Protein AF-A0A6J6J624-F1 (afdb_monomer_lite)

Foldseek 3Di:
DLVVLVVCCVVPNCPPPDPNLNVVLSVPQDDDDPVCWQEPPDPRCVSPDPVNCVVPHQDDDLVSVQVVLVVVVVVPDDDDDDDNGHDCNVVVVVCCVPPRCVNNDDPPDDDD

Secondary structure (DSSP, 8-state):
-HHHHHHHHHHH-TTSSS-HHHHGGGGG-----GGGTT-TT-GGGTTS-HHHHHHH---SSHHHHHHHHHHHHHTT---------SS-HHHHHHHIIIIIHHHHS-------

Structure (mmCIF, N/CA/C/O backbone):
data_AF-A0A6J6J624-F1
#
_entry.id   AF-A0A6J6J624-F1
#
loop_
_atom_site.group_PDB
_atom_site.id
_atom_site.type_symbol
_atom_site.label_atom_id
_atom_site.label_alt_id
_atom_site.label_comp_id
_atom_site.label_asym_id
_atom_site.label_entity_id
_atom_site.label_seq_id
_atom_site.pdbx_PDB_ins_code
_atom_site.Cartn_x
_atom_site.Cartn_y
_atom_site.Cartn_z
_atom_site.occupancy
_atom_site.B_iso_or_equiv
_atom_site.auth_seq_id
_atom_site.auth_comp_id
_atom_site.auth_asym_id
_atom_site.auth_atom_id
_atom_site.pdbx_PDB_model_num
ATOM 1 N N . MET A 1 1 ? 12.542 -4.524 -3.876 1.00 53.88 1 MET A N 1
ATOM 2 C CA . MET A 1 1 ? 12.102 -5.908 -4.159 1.00 53.88 1 MET A CA 1
ATOM 3 C C . MET A 1 1 ? 12.877 -6.523 -5.331 1.00 53.88 1 MET A C 1
ATOM 5 O O . MET A 1 1 ? 13.558 -7.513 -5.107 1.00 53.88 1 MET A O 1
ATOM 9 N N . GLY A 1 2 ? 12.913 -5.896 -6.518 1.00 61.59 2 GLY A N 1
ATOM 10 C CA . GLY A 1 2 ? 13.609 -6.451 -7.697 1.00 61.59 2 GLY A CA 1
ATOM 11 C C . GLY A 1 2 ? 15.114 -6.742 -7.553 1.00 61.59 2 GLY A C 1
ATOM 12 O O . GLY A 1 2 ? 15.598 -7.671 -8.185 1.00 61.59 2 GLY A O 1
ATOM 13 N N . ASN A 1 3 ? 15.853 -6.024 -6.696 1.00 67.56 3 ASN A N 1
ATOM 14 C CA . ASN A 1 3 ? 17.303 -6.236 -6.542 1.00 67.56 3 ASN A CA 1
ATOM 15 C C . ASN A 1 3 ? 17.652 -7.648 -6.042 1.00 67.56 3 ASN A C 1
ATOM 17 O O . ASN A 1 3 ? 18.547 -8.277 -6.585 1.00 67.56 3 ASN A O 1
ATOM 21 N N . HIS A 1 4 ? 16.917 -8.179 -5.059 1.00 68.12 4 HIS A N 1
ATOM 22 C CA . HIS A 1 4 ? 17.203 -9.517 -4.528 1.00 68.12 4 HIS A CA 1
ATOM 23 C C . HIS A 1 4 ? 16.927 -10.619 -5.547 1.00 68.12 4 HIS A C 1
ATOM 25 O O . HIS A 1 4 ? 17.638 -11.617 -5.589 1.00 68.12 4 HIS A O 1
ATOM 31 N N . VAL A 1 5 ? 15.899 -10.444 -6.374 1.00 69.25 5 VAL A N 1
ATOM 32 C CA . VAL A 1 5 ? 15.578 -11.419 -7.413 1.00 69.25 5 VAL A CA 1
ATOM 33 C C . VAL A 1 5 ? 16.572 -11.308 -8.575 1.00 69.25 5 VAL A C 1
ATOM 35 O O . VAL A 1 5 ? 16.993 -12.334 -9.100 1.00 69.25 5 VAL A O 1
ATOM 38 N N . ALA A 1 6 ? 17.032 -10.096 -8.909 1.00 70.44 6 ALA A N 1
ATOM 39 C CA . ALA A 1 6 ? 18.106 -9.885 -9.879 1.00 70.44 6 ALA A CA 1
ATOM 40 C C . ALA A 1 6 ? 19.408 -10.573 -9.444 1.00 70.44 6 ALA A C 1
ATOM 42 O O . ALA A 1 6 ? 19.987 -11.301 -10.243 1.00 70.44 6 ALA A O 1
ATOM 43 N N . ASP A 1 7 ? 19.796 -10.455 -8.170 1.00 73.56 7 ASP A N 1
ATOM 44 C CA . ASP A 1 7 ? 20.970 -11.149 -7.623 1.00 73.56 7 ASP A CA 1
ATOM 45 C C . ASP A 1 7 ? 20.845 -12.679 -7.730 1.00 73.56 7 ASP A C 1
ATOM 47 O O . ASP A 1 7 ? 21.832 -13.376 -7.966 1.00 73.56 7 ASP A O 1
ATOM 51 N N . ILE A 1 8 ? 19.640 -13.231 -7.537 1.00 69.44 8 ILE A N 1
ATOM 52 C CA . ILE A 1 8 ? 19.400 -14.676 -7.654 1.00 69.44 8 ILE A CA 1
ATOM 53 C C . ILE A 1 8 ? 19.501 -15.120 -9.117 1.00 69.44 8 ILE A C 1
ATOM 55 O O . ILE A 1 8 ? 20.148 -16.128 -9.392 1.00 69.44 8 ILE A O 1
ATOM 59 N N . VAL A 1 9 ? 18.914 -14.367 -10.052 1.00 73.38 9 VAL A N 1
ATOM 60 C CA . VAL A 1 9 ? 19.001 -14.659 -11.493 1.00 73.38 9 VAL A CA 1
ATOM 61 C C . VAL A 1 9 ? 20.443 -14.535 -11.991 1.00 73.38 9 VAL A C 1
ATOM 63 O O . VAL A 1 9 ? 20.903 -15.400 -12.730 1.00 73.38 9 VAL A O 1
ATOM 66 N N . GLU A 1 10 ? 21.183 -13.517 -11.547 1.00 74.12 10 GLU A N 1
ATOM 67 C CA . GLU A 1 10 ? 22.595 -13.328 -11.894 1.00 74.12 10 GLU A CA 1
ATOM 68 C C . GLU A 1 10 ? 23.470 -14.474 -11.365 1.00 74.12 10 GLU A C 1
ATOM 70 O O . GLU A 1 10 ? 24.342 -14.973 -12.074 1.00 74.12 10 GLU A O 1
ATOM 75 N N . ARG A 1 11 ? 23.226 -14.930 -10.129 1.00 74.00 11 ARG A N 1
ATOM 76 C CA . ARG A 1 11 ? 24.044 -15.974 -9.487 1.00 74.00 11 ARG A CA 1
ATOM 77 C C . ARG A 1 11 ? 23.688 -17.396 -9.906 1.00 74.00 11 ARG A C 1
ATOM 79 O O . ARG A 1 11 ? 24.575 -18.246 -9.919 1.00 74.00 11 ARG A O 1
ATOM 86 N N . TYR A 1 12 ? 22.417 -17.677 -10.190 1.00 72.50 12 TYR A N 1
ATOM 87 C CA . TYR A 1 12 ? 21.911 -19.048 -10.350 1.00 72.50 12 TYR A CA 1
ATOM 88 C C . TYR A 1 12 ? 21.207 -19.311 -11.688 1.00 72.50 12 TYR A C 1
ATOM 90 O O . TYR A 1 12 ? 20.799 -20.445 -11.943 1.00 72.50 12 TYR A O 1
ATOM 98 N N . GLY A 1 13 ? 21.092 -18.301 -12.554 1.00 65.06 13 GLY A N 1
ATOM 99 C CA . GLY A 1 13 ? 20.372 -18.392 -13.822 1.00 65.06 13 GLY A CA 1
ATOM 100 C C . GLY A 1 13 ? 18.849 -18.373 -13.657 1.00 65.06 13 GLY A C 1
ATOM 101 O O . GLY A 1 13 ? 18.304 -18.532 -12.564 1.00 65.06 13 GLY A O 1
ATOM 102 N N . ASP A 1 14 ? 18.133 -18.197 -14.768 1.00 65.44 14 ASP A N 1
ATOM 103 C CA . ASP A 1 14 ? 16.663 -18.142 -14.802 1.00 65.44 14 ASP A CA 1
ATOM 104 C C . ASP A 1 14 ? 15.984 -19.524 -14.686 1.00 65.44 14 ASP A C 1
ATOM 106 O O . ASP A 1 14 ? 14.758 -19.617 -14.640 1.00 65.44 14 ASP A O 1
ATOM 110 N N . SER A 1 15 ? 16.777 -20.596 -14.591 1.00 65.19 15 SER A N 1
ATOM 111 C CA . SER A 1 15 ? 16.337 -21.977 -14.353 1.00 65.19 15 SER A CA 1
ATOM 112 C C . SER A 1 15 ? 16.389 -22.410 -12.882 1.00 65.19 15 SER A C 1
ATOM 114 O O . SER A 1 15 ? 16.127 -23.575 -12.577 1.00 65.19 15 SER A O 1
ATOM 116 N N . ALA A 1 16 ? 16.768 -21.513 -11.966 1.00 65.81 16 ALA A N 1
ATOM 117 C CA . ALA A 1 16 ? 16.689 -21.748 -10.526 1.00 65.81 16 ALA A CA 1
ATOM 118 C C . ALA A 1 16 ? 15.230 -22.047 -10.095 1.00 65.81 16 ALA A C 1
ATOM 120 O O . ALA A 1 16 ? 14.300 -21.701 -10.824 1.00 65.81 16 ALA A O 1
ATOM 121 N N . PRO A 1 17 ? 14.976 -22.654 -8.915 1.00 69.38 17 PRO A N 1
ATOM 122 C CA . PRO A 1 17 ? 13.623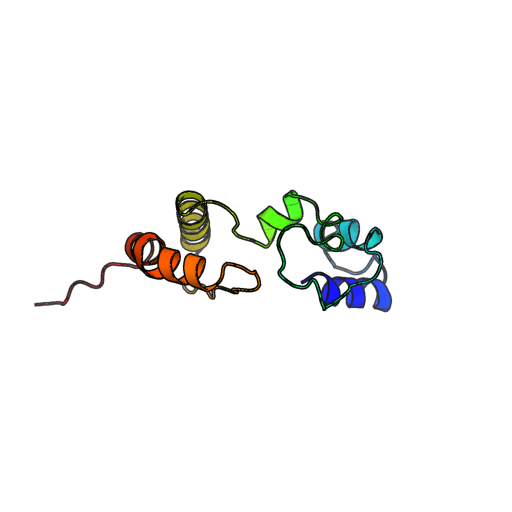 -22.921 -8.403 1.00 69.38 17 PRO A CA 1
ATOM 123 C C . PRO A 1 17 ? 12.911 -21.639 -7.926 1.00 69.38 17 PRO A C 1
ATOM 125 O O . PRO A 1 17 ? 12.336 -21.582 -6.842 1.00 69.38 17 PRO A O 1
ATOM 128 N N . VAL A 1 18 ? 12.972 -20.584 -8.732 1.00 67.38 18 VAL A N 1
ATOM 129 C CA . VAL A 1 18 ? 12.285 -19.315 -8.540 1.00 67.38 18 VAL A CA 1
ATOM 130 C C . VAL A 1 18 ? 11.100 -19.289 -9.509 1.00 67.38 18 VAL A C 1
ATOM 132 O O . VAL A 1 18 ? 11.275 -19.587 -10.691 1.00 67.38 18 VAL A O 1
ATOM 135 N N . PRO A 1 19 ? 9.882 -18.954 -9.051 1.00 72.94 19 PRO A N 1
ATOM 136 C CA . PRO A 1 19 ? 8.731 -18.802 -9.933 1.00 72.94 19 PRO A CA 1
ATOM 137 C C . PRO A 1 19 ? 9.022 -17.858 -11.105 1.00 72.94 19 PRO A C 1
ATOM 139 O O . PRO A 1 19 ? 9.502 -16.748 -10.890 1.00 72.94 19 PRO A O 1
ATOM 142 N N . LYS A 1 20 ? 8.658 -18.256 -12.331 1.00 73.00 20 LYS A N 1
ATOM 143 C CA . LYS A 1 20 ? 8.891 -17.447 -13.544 1.00 73.00 20 LYS A CA 1
ATOM 144 C C . LYS A 1 20 ? 8.320 -16.031 -13.467 1.00 73.00 20 LYS A C 1
ATOM 146 O O . LYS A 1 20 ? 8.956 -15.084 -13.912 1.00 73.00 20 LYS A O 1
ATOM 151 N N . ALA A 1 21 ? 7.177 -15.874 -12.797 1.00 69.56 21 ALA A N 1
ATOM 152 C CA . ALA A 1 21 ? 6.570 -14.570 -12.533 1.00 69.56 21 ALA A CA 1
ATOM 153 C C . ALA A 1 21 ? 7.515 -13.594 -11.801 1.00 69.56 21 ALA A C 1
ATOM 155 O O . ALA A 1 21 ? 7.375 -12.388 -11.943 1.00 69.56 21 ALA A O 1
ATOM 156 N N . LEU A 1 22 ? 8.491 -14.091 -11.036 1.00 68.06 22 LEU A N 1
ATOM 157 C CA . LEU A 1 22 ? 9.497 -13.264 -10.371 1.00 68.06 22 LEU A CA 1
ATOM 158 C C . LEU A 1 22 ? 10.712 -12.967 -11.259 1.00 68.06 22 LEU A C 1
ATOM 160 O O . LEU A 1 22 ? 11.362 -11.950 -11.056 1.00 68.06 22 LEU A O 1
ATOM 164 N N . THR A 1 23 ? 11.040 -13.822 -12.227 1.00 71.12 23 THR A N 1
ATOM 165 C CA . THR A 1 23 ? 12.263 -13.697 -13.039 1.00 71.12 23 THR A CA 1
ATOM 166 C C . THR A 1 23 ? 12.037 -13.016 -14.384 1.00 71.12 23 THR A C 1
ATOM 168 O O . THR A 1 23 ? 12.946 -12.366 -14.894 1.00 71.12 23 THR A O 1
ATOM 171 N N . ASP A 1 24 ? 10.847 -13.155 -14.973 1.00 73.69 24 ASP A N 1
ATOM 172 C CA . ASP A 1 24 ? 10.600 -12.744 -16.359 1.00 73.69 24 ASP A CA 1
ATOM 173 C C . ASP A 1 24 ? 10.653 -11.222 -16.540 1.00 73.69 24 ASP A C 1
ATOM 175 O O . ASP A 1 24 ? 11.268 -10.749 -17.492 1.00 73.69 24 ASP A O 1
ATOM 179 N N .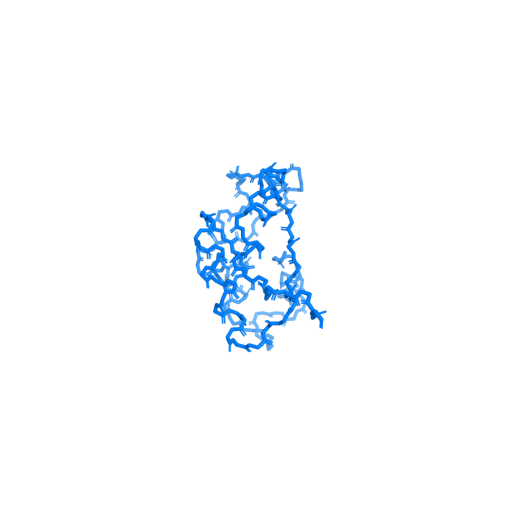 TYR A 1 25 ? 10.128 -10.445 -15.587 1.00 70.06 25 TYR A N 1
ATOM 180 C CA . TYR A 1 25 ? 10.143 -8.979 -15.673 1.00 70.06 25 TYR A CA 1
ATOM 181 C C . TYR A 1 25 ? 11.522 -8.354 -15.395 1.00 70.06 25 TYR A C 1
ATOM 183 O O . TYR A 1 25 ? 11.750 -7.182 -15.673 1.00 70.06 25 TYR A O 1
ATOM 191 N N . ILE A 1 26 ? 12.471 -9.115 -14.845 1.00 70.44 26 ILE A N 1
ATOM 192 C CA . ILE A 1 26 ? 13.802 -8.601 -14.481 1.00 70.44 26 ILE A CA 1
ATOM 193 C C . ILE A 1 26 ? 14.725 -8.498 -15.693 1.00 70.44 26 ILE A C 1
ATOM 195 O O . ILE A 1 26 ? 15.676 -7.718 -15.668 1.00 70.44 26 ILE A O 1
ATOM 199 N N . LYS A 1 27 ? 14.430 -9.238 -16.767 1.00 67.88 27 LYS A N 1
ATOM 200 C CA . LYS A 1 27 ? 15.226 -9.247 -18.003 1.00 67.88 27 LYS A CA 1
ATOM 201 C C . LYS A 1 27 ? 15.299 -7.866 -18.663 1.00 67.88 27 LYS A C 1
ATOM 203 O O . LYS A 1 27 ? 16.319 -7.539 -19.262 1.00 67.88 27 LYS A O 1
ATOM 208 N N . ASP A 1 28 ? 14.272 -7.043 -18.461 1.00 65.75 28 ASP A N 1
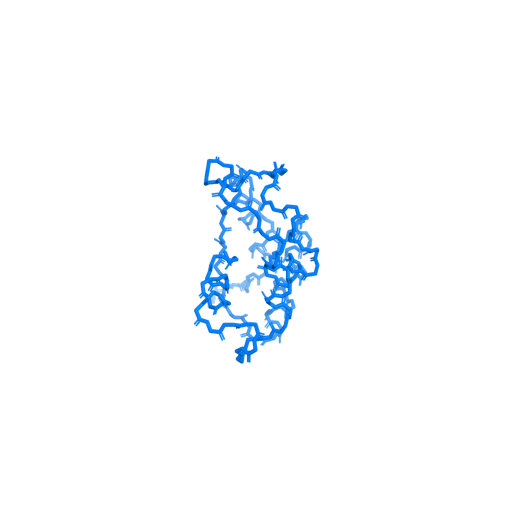ATOM 209 C CA . ASP A 1 28 ? 14.165 -5.698 -19.032 1.00 65.75 28 ASP A CA 1
ATOM 210 C C . ASP A 1 28 ? 14.717 -4.593 -18.107 1.00 65.75 28 ASP A C 1
ATOM 212 O O . ASP A 1 28 ? 14.674 -3.406 -18.438 1.00 65.75 28 ASP A O 1
ATOM 216 N N . ARG A 1 29 ? 15.281 -4.955 -16.944 1.00 68.69 29 ARG A N 1
ATOM 217 C CA . ARG A 1 29 ? 15.847 -3.993 -15.988 1.00 68.69 29 ARG A CA 1
ATOM 218 C C . ARG A 1 29 ? 17.168 -3.405 -16.504 1.00 68.69 29 ARG A C 1
ATOM 220 O O . ARG A 1 29 ? 18.192 -4.082 -16.524 1.00 68.69 29 ARG A O 1
ATOM 227 N N . GLN A 1 30 ? 17.175 -2.110 -16.821 1.00 63.59 30 GLN A N 1
ATOM 228 C CA . GLN A 1 30 ? 18.355 -1.350 -17.263 1.00 63.59 30 GLN A CA 1
ATOM 229 C C . GLN A 1 30 ? 18.812 -0.373 -16.171 1.00 63.59 30 GLN A C 1
ATOM 231 O O . GLN A 1 30 ? 18.262 0.719 -16.042 1.00 63.59 30 GLN A O 1
ATOM 236 N N . GLY A 1 31 ? 19.820 -0.760 -15.379 1.00 62.53 31 GLY A N 1
ATOM 237 C CA . GLY A 1 31 ? 20.358 0.082 -14.299 1.00 62.53 31 GLY A CA 1
ATOM 238 C C . GLY A 1 31 ? 19.322 0.461 -13.226 1.00 62.53 31 GLY A C 1
ATOM 239 O O . GLY A 1 31 ? 18.137 0.148 -13.325 1.00 62.53 31 GLY A O 1
ATOM 240 N N . TYR A 1 32 ? 19.763 1.091 -12.138 1.00 59.91 32 TYR A N 1
ATOM 241 C CA . TYR A 1 32 ? 18.854 1.584 -11.100 1.00 59.91 32 TYR A CA 1
ATOM 242 C C . TYR A 1 32 ? 19.453 2.815 -10.434 1.00 59.91 32 TYR A C 1
ATOM 244 O O . TYR A 1 32 ? 20.409 2.687 -9.666 1.00 59.91 32 TYR A O 1
ATOM 252 N N . ASP A 1 33 ? 18.915 3.994 -10.747 1.00 65.50 33 ASP A N 1
ATOM 253 C CA . ASP A 1 33 ? 19.285 5.218 -10.046 1.00 65.50 33 ASP A CA 1
ATOM 254 C C . ASP A 1 33 ? 18.517 5.312 -8.722 1.00 65.50 33 ASP A C 1
ATOM 256 O O . ASP A 1 33 ? 17.287 5.369 -8.676 1.00 65.50 33 ASP A O 1
ATOM 260 N N . TYR A 1 34 ? 19.261 5.324 -7.619 1.00 63.81 34 TYR A N 1
ATOM 261 C CA . TYR A 1 34 ? 18.705 5.470 -6.278 1.00 63.81 34 TYR A CA 1
ATOM 262 C C . TYR A 1 34 ? 18.211 6.892 -5.981 1.00 63.81 34 TYR A C 1
ATOM 264 O O . TYR A 1 34 ? 17.442 7.064 -5.037 1.00 63.81 34 TYR A O 1
ATOM 272 N N . ASN A 1 35 ? 18.609 7.900 -6.761 1.00 62.66 35 ASN A N 1
ATOM 273 C CA . ASN A 1 35 ? 18.159 9.279 -6.560 1.00 62.66 35 ASN A CA 1
ATOM 274 C C . ASN A 1 35 ? 16.667 9.465 -6.884 1.00 62.66 35 ASN A C 1
ATOM 276 O O . ASN A 1 35 ? 16.016 10.304 -6.267 1.00 62.66 35 ASN A O 1
ATOM 280 N N . GLU A 1 36 ? 16.107 8.652 -7.784 1.00 63.50 36 GLU A N 1
ATOM 281 C CA . GLU A 1 36 ? 14.675 8.659 -8.132 1.00 63.50 36 GLU A CA 1
ATOM 282 C C . GLU A 1 36 ? 13.860 7.629 -7.319 1.00 63.50 36 GLU A C 1
ATOM 284 O O . GLU A 1 36 ? 12.712 7.302 -7.643 1.00 63.50 36 GLU A O 1
ATOM 289 N N . HIS A 1 37 ? 14.453 7.043 -6.273 1.00 68.75 37 HIS A N 1
ATOM 290 C CA . HIS A 1 37 ? 13.824 5.975 -5.503 1.00 68.75 37 HIS A CA 1
ATOM 291 C C . HIS A 1 37 ? 12.582 6.472 -4.749 1.00 68.75 37 HIS A C 1
ATOM 293 O O . HIS A 1 37 ? 12.655 7.388 -3.930 1.00 68.75 37 HIS A O 1
ATOM 299 N N . GLY A 1 38 ? 11.438 5.824 -4.992 1.00 63.47 38 GLY A N 1
ATOM 300 C CA . GLY A 1 38 ? 10.171 6.154 -4.332 1.00 63.47 38 GLY A CA 1
ATOM 301 C C . GLY A 1 38 ? 9.482 7.413 -4.868 1.00 63.47 38 GLY A C 1
ATOM 302 O O . GLY A 1 38 ? 8.529 7.880 -4.254 1.00 63.47 38 GLY A O 1
ATOM 303 N N . GLN A 1 39 ? 9.932 7.972 -5.992 1.00 67.88 39 GLN A N 1
ATOM 304 C CA . GLN A 1 39 ? 9.218 9.056 -6.669 1.00 67.88 39 GLN A CA 1
ATOM 305 C C . GLN A 1 39 ? 8.194 8.493 -7.656 1.00 67.88 39 GLN A C 1
ATOM 307 O O . GLN A 1 39 ? 8.491 7.560 -8.410 1.00 67.88 39 GLN A O 1
ATOM 312 N N . ALA A 1 40 ? 6.991 9.067 -7.666 1.00 66.38 40 ALA A N 1
ATOM 313 C CA . ALA A 1 40 ? 5.991 8.729 -8.668 1.00 66.38 40 ALA A CA 1
ATOM 314 C C . ALA A 1 40 ? 6.491 9.096 -10.078 1.00 66.38 40 ALA A C 1
ATOM 316 O O . ALA A 1 40 ? 7.033 10.178 -10.299 1.00 66.38 40 ALA A O 1
ATOM 317 N N . GLY A 1 41 ? 6.300 8.193 -11.044 1.00 63.62 41 GLY A N 1
ATOM 318 C CA . GLY A 1 41 ? 6.694 8.426 -12.436 1.00 63.62 41 GLY A CA 1
ATOM 319 C C . GLY A 1 41 ? 8.194 8.300 -12.718 1.00 63.62 41 GLY A C 1
ATOM 320 O O . GLY A 1 41 ? 8.641 8.783 -13.758 1.00 63.62 41 GLY A O 1
ATOM 321 N N . ASN A 1 42 ? 8.976 7.661 -11.836 1.00 62.06 42 ASN A N 1
ATOM 322 C CA . ASN A 1 42 ? 10.383 7.415 -12.141 1.00 62.06 42 ASN A CA 1
ATOM 323 C C . ASN A 1 42 ? 10.544 6.503 -13.370 1.00 62.06 42 ASN A C 1
ATOM 325 O O . ASN A 1 42 ? 9.768 5.572 -13.609 1.00 62.06 42 ASN A O 1
ATOM 329 N N . SER A 1 43 ? 11.575 6.770 -14.166 1.00 60.91 43 SER A N 1
ATOM 330 C CA . SER A 1 43 ? 11.802 6.039 -15.419 1.00 60.91 43 SER A CA 1
ATOM 331 C C . SER A 1 43 ? 12.196 4.572 -15.174 1.00 60.91 43 SER A C 1
ATOM 333 O O . SER A 1 43 ? 11.904 3.689 -15.986 1.00 60.91 43 SER A O 1
ATOM 335 N N . HIS A 1 44 ? 12.774 4.298 -14.001 1.00 62.31 44 HIS A N 1
ATOM 336 C CA . HIS A 1 44 ? 13.313 3.007 -13.575 1.00 62.31 44 HIS A CA 1
ATOM 337 C C . HIS A 1 44 ? 12.280 2.007 -13.029 1.00 62.31 44 HIS A C 1
ATOM 339 O O . HIS A 1 44 ? 12.672 0.942 -12.559 1.00 62.31 44 HIS A O 1
ATOM 345 N N . THR A 1 45 ? 10.981 2.307 -13.054 1.00 62.00 45 THR A N 1
ATOM 346 C CA . THR A 1 45 ? 9.910 1.367 -12.652 1.00 62.00 45 THR A CA 1
ATOM 347 C C . THR A 1 45 ? 9.013 0.947 -13.810 1.00 62.00 45 THR A C 1
ATOM 349 O O . THR A 1 45 ? 8.231 0.016 -13.660 1.00 62.00 45 THR A O 1
ATOM 352 N N . THR A 1 46 ? 9.183 1.558 -14.986 1.00 68.69 46 THR A N 1
ATOM 353 C CA . THR A 1 46 ? 8.359 1.315 -16.185 1.00 68.69 46 THR A CA 1
ATOM 354 C C . THR A 1 46 ? 8.412 -0.122 -16.708 1.00 68.69 46 THR A C 1
ATOM 356 O O . THR A 1 46 ? 7.498 -0.556 -17.401 1.00 68.69 46 THR A O 1
ATOM 359 N N . PHE A 1 47 ? 9.456 -0.877 -16.359 1.00 71.25 47 PHE A N 1
ATOM 360 C CA . PHE A 1 47 ? 9.599 -2.285 -16.729 1.00 71.25 47 PHE A CA 1
ATOM 361 C C . PHE A 1 47 ? 8.833 -3.242 -15.799 1.00 71.25 47 PHE A C 1
ATOM 363 O O . PHE A 1 47 ? 8.799 -4.440 -16.067 1.00 71.25 47 PHE A O 1
ATOM 370 N N . VAL A 1 48 ? 8.260 -2.756 -14.688 1.00 74.94 48 VAL A N 1
ATOM 371 C CA . VAL A 1 48 ? 7.505 -3.577 -13.730 1.00 74.94 48 VAL A CA 1
ATOM 372 C C . VAL A 1 48 ? 6.046 -3.671 -14.196 1.00 74.94 48 VAL A C 1
ATOM 374 O O . VAL A 1 48 ? 5.350 -2.659 -14.170 1.00 74.94 48 VAL A O 1
ATOM 377 N N . PRO A 1 49 ? 5.553 -4.855 -14.605 1.00 79.50 49 PRO A N 1
ATOM 378 C CA . PRO A 1 49 ? 4.181 -5.012 -15.079 1.00 79.50 49 PRO A CA 1
ATOM 379 C C . PRO A 1 49 ? 3.152 -4.817 -13.962 1.00 79.50 49 PRO A C 1
ATOM 381 O O . PRO A 1 49 ? 3.416 -5.170 -12.810 1.00 79.50 49 PRO A O 1
ATOM 384 N N . ASP A 1 50 ? 1.942 -4.385 -14.323 1.00 81.12 50 ASP A N 1
ATOM 385 C CA . ASP A 1 50 ? 0.824 -4.203 -13.384 1.00 81.12 50 ASP A CA 1
ATOM 386 C C . ASP A 1 50 ? 0.528 -5.467 -12.559 1.00 81.12 50 ASP A C 1
ATOM 388 O O . ASP A 1 50 ? 0.271 -5.375 -11.364 1.00 81.12 50 ASP A O 1
ATOM 392 N N . GLU A 1 51 ? 0.646 -6.664 -13.149 1.00 79.81 51 GLU A N 1
ATOM 393 C CA . GLU A 1 51 ? 0.459 -7.936 -12.427 1.00 79.81 51 GLU A CA 1
ATOM 394 C C . GLU A 1 51 ? 1.478 -8.120 -11.287 1.00 79.81 51 GLU A C 1
ATOM 396 O O . GLU A 1 51 ? 1.166 -8.695 -10.242 1.00 79.81 51 GLU A O 1
ATOM 401 N N . ILE A 1 52 ? 2.709 -7.630 -11.466 1.00 80.88 52 ILE A N 1
ATOM 402 C CA . ILE A 1 52 ? 3.736 -7.659 -10.419 1.00 80.88 52 ILE A CA 1
ATOM 403 C C . ILE A 1 52 ? 3.407 -6.625 -9.344 1.00 80.88 52 ILE A C 1
ATOM 405 O O . ILE A 1 52 ? 3.534 -6.927 -8.158 1.00 80.88 52 ILE A O 1
ATOM 409 N N . VAL A 1 53 ? 2.936 -5.438 -9.732 1.00 83.56 53 VAL A N 1
ATOM 410 C CA . VAL A 1 53 ? 2.482 -4.419 -8.776 1.00 83.56 53 VAL A CA 1
ATOM 411 C C . VAL A 1 53 ? 1.324 -4.952 -7.928 1.00 83.56 53 VAL A C 1
ATOM 413 O O . VAL A 1 53 ? 1.416 -4.903 -6.708 1.00 83.56 53 VAL A O 1
ATOM 416 N N . ASP A 1 54 ? 0.294 -5.543 -8.531 1.00 82.19 54 ASP A N 1
ATOM 417 C CA . ASP A 1 54 ? -0.879 -6.084 -7.823 1.00 82.19 54 ASP A CA 1
ATOM 418 C C . ASP A 1 54 ? -0.535 -7.263 -6.887 1.00 82.19 54 ASP A C 1
ATOM 420 O O . ASP A 1 54 ? -1.116 -7.444 -5.810 1.00 82.19 54 ASP A O 1
ATOM 424 N N . ARG A 1 55 ? 0.471 -8.069 -7.252 1.00 83.06 55 ARG A N 1
ATOM 425 C CA . ARG A 1 55 ? 0.949 -9.166 -6.395 1.00 83.06 55 ARG A CA 1
ATOM 426 C C . ARG A 1 55 ? 1.700 -8.694 -5.159 1.00 83.06 55 ARG A C 1
ATOM 428 O O . ARG A 1 55 ? 1.606 -9.350 -4.123 1.00 83.06 55 ARG A O 1
ATOM 435 N N . PHE A 1 56 ? 2.503 -7.639 -5.284 1.00 82.50 56 PHE A N 1
ATOM 436 C CA . PHE A 1 56 ? 3.496 -7.274 -4.267 1.00 82.50 56 PHE A CA 1
ATOM 437 C C . PHE A 1 56 ? 3.243 -5.937 -3.582 1.00 82.50 56 PHE A C 1
ATOM 439 O O . PHE A 1 56 ? 3.900 -5.638 -2.584 1.00 82.50 56 PHE A O 1
ATOM 446 N N . CYS A 1 57 ? 2.297 -5.153 -4.082 1.00 88.06 57 CYS A N 1
ATOM 447 C CA . CYS A 1 57 ? 1.933 -3.858 -3.545 1.00 88.06 57 CYS A CA 1
ATOM 448 C C . CYS A 1 57 ? 0.424 -3.788 -3.304 1.00 88.06 57 CYS A C 1
ATOM 450 O O . CYS A 1 57 ? -0.368 -4.536 -3.866 1.00 88.06 57 CYS A O 1
ATOM 452 N N . ILE A 1 58 ? 0.035 -2.836 -2.464 1.00 89.94 58 ILE A N 1
ATOM 453 C CA . ILE A 1 58 ? -1.342 -2.368 -2.348 1.00 89.94 58 ILE A CA 1
ATOM 454 C C . ILE A 1 58 ? -1.280 -0.893 -2.723 1.00 89.94 58 ILE A C 1
ATOM 456 O O . ILE A 1 58 ? -0.590 -0.124 -2.050 1.00 89.94 58 ILE A O 1
ATOM 460 N N . VAL A 1 59 ? -1.907 -0.527 -3.837 1.00 88.94 59 VAL A N 1
ATOM 461 C CA . VAL A 1 59 ? -1.845 0.820 -4.411 1.00 88.94 59 VAL A CA 1
ATOM 462 C C . VAL A 1 59 ? -3.247 1.226 -4.829 1.00 88.94 59 VAL A C 1
ATOM 464 O O . VAL A 1 59 ? -3.958 0.439 -5.447 1.00 88.94 59 VAL A O 1
ATOM 467 N N . GLY A 1 60 ? -3.635 2.460 -4.528 1.00 89.81 60 GLY A N 1
ATOM 468 C CA . GLY A 1 60 ? -4.922 3.003 -4.937 1.00 89.81 60 GLY A CA 1
ATOM 469 C C . GLY A 1 60 ? -5.591 3.795 -3.819 1.00 89.81 60 GLY A C 1
ATOM 470 O O . GLY A 1 60 ? -4.921 4.243 -2.886 1.00 89.81 60 GLY A O 1
ATOM 471 N N . PRO A 1 61 ? -6.909 4.016 -3.919 1.00 94.12 61 PRO A N 1
ATOM 472 C CA . PRO A 1 61 ? -7.651 4.743 -2.903 1.00 94.12 61 PRO A CA 1
ATOM 473 C C . PRO A 1 61 ? -7.851 3.882 -1.643 1.00 94.12 61 PRO A C 1
ATOM 475 O O . PRO A 1 61 ? -7.603 2.676 -1.636 1.00 94.12 61 PRO A O 1
ATOM 478 N N . VAL A 1 62 ? -8.323 4.501 -0.559 1.00 95.44 62 VAL A N 1
ATOM 479 C CA . VAL A 1 62 ? -8.522 3.848 0.750 1.00 95.44 62 VAL A CA 1
ATOM 480 C C . VAL A 1 62 ? -9.345 2.561 0.643 1.00 95.44 62 VAL A C 1
ATOM 482 O O . VAL A 1 62 ? -9.036 1.578 1.314 1.00 95.44 62 VAL A O 1
ATOM 485 N N . GLU A 1 63 ? -10.368 2.548 -0.207 1.00 96.06 63 GLU A N 1
ATOM 486 C CA . GLU A 1 63 ? -11.270 1.413 -0.400 1.00 96.06 63 GLU A CA 1
ATOM 487 C C . GLU A 1 63 ? -10.525 0.179 -0.917 1.00 96.06 63 GLU A C 1
ATOM 489 O O . GLU A 1 63 ? -10.810 -0.938 -0.486 1.00 96.06 63 GLU A O 1
ATOM 494 N N . GLU A 1 64 ? -9.531 0.380 -1.782 1.00 95.00 64 GLU A N 1
ATOM 495 C CA . GLU A 1 64 ? -8.715 -0.698 -2.334 1.00 95.00 64 GLU A CA 1
ATOM 496 C C . GLU A 1 64 ? -7.786 -1.287 -1.270 1.00 95.00 64 GLU A C 1
ATOM 498 O O . GLU A 1 64 ? -7.682 -2.507 -1.120 1.00 95.00 64 GLU A O 1
ATOM 503 N N . HIS A 1 65 ? -7.199 -0.423 -0.437 1.00 95.25 65 HIS A N 1
ATOM 504 C CA . HIS A 1 65 ? -6.413 -0.867 0.709 1.00 95.25 65 HIS A CA 1
ATOM 505 C C . HIS A 1 65 ? -7.261 -1.683 1.689 1.00 95.25 65 HIS A C 1
ATOM 507 O O . HIS A 1 65 ? -6.843 -2.755 2.124 1.00 95.25 65 HIS A O 1
ATOM 513 N N . VAL A 1 66 ? -8.470 -1.215 2.007 1.00 95.50 66 VAL A N 1
ATOM 514 C CA . VAL A 1 66 ? -9.395 -1.929 2.895 1.00 95.50 66 VAL A CA 1
ATOM 515 C C . VAL A 1 66 ? -9.808 -3.274 2.294 1.00 95.50 66 VAL A C 1
ATOM 517 O O . VAL A 1 66 ? -9.764 -4.287 2.994 1.00 95.50 66 VAL A O 1
ATOM 520 N N . ARG A 1 67 ? -10.174 -3.321 1.007 1.00 95.62 67 ARG A N 1
ATOM 521 C CA . ARG A 1 67 ? -10.528 -4.564 0.306 1.00 95.62 67 ARG A CA 1
ATOM 522 C C . ARG A 1 67 ? -9.400 -5.589 0.416 1.00 95.62 67 ARG A C 1
ATOM 524 O O . ARG A 1 67 ? -9.625 -6.697 0.898 1.00 95.62 67 ARG A O 1
ATOM 531 N N . ARG A 1 68 ? -8.179 -5.202 0.039 1.00 94.69 68 ARG A N 1
ATOM 532 C CA . ARG A 1 68 ? -7.027 -6.107 -0.007 1.00 94.69 68 ARG A CA 1
ATOM 533 C C . ARG A 1 68 ? -6.580 -6.583 1.375 1.00 94.69 68 ARG A C 1
ATOM 535 O O . ARG A 1 68 ? -6.252 -7.754 1.541 1.00 94.69 68 ARG A O 1
ATOM 542 N N . LEU A 1 69 ? -6.598 -5.708 2.381 1.00 94.44 69 LEU A N 1
ATOM 543 C CA . LEU A 1 69 ? -6.281 -6.089 3.762 1.00 94.44 69 LEU A CA 1
ATOM 544 C C . LEU A 1 69 ? -7.300 -7.088 4.330 1.00 94.44 69 LEU A C 1
ATOM 546 O O . LEU A 1 69 ? -6.904 -8.019 5.028 1.00 94.44 69 LEU A O 1
ATOM 550 N N . ASN A 1 70 ? -8.589 -6.938 4.005 1.00 94.50 70 ASN A N 1
ATOM 551 C CA . ASN A 1 70 ? -9.610 -7.910 4.402 1.00 94.50 70 ASN A CA 1
ATOM 552 C C . ASN A 1 70 ? -9.396 -9.276 3.732 1.00 94.50 70 ASN A C 1
ATOM 554 O O . ASN A 1 70 ? -9.444 -10.283 4.430 1.00 94.50 70 ASN A O 1
ATOM 558 N N . GLU A 1 71 ? -9.088 -9.317 2.431 1.00 94.00 71 GLU A N 1
ATOM 559 C CA . GLU A 1 71 ? -8.760 -10.573 1.732 1.00 94.00 71 GLU A CA 1
ATOM 560 C C . GLU A 1 71 ? -7.581 -11.300 2.387 1.00 94.00 71 GLU A C 1
ATOM 562 O O . GLU A 1 71 ? -7.643 -12.498 2.649 1.00 94.00 71 GLU A O 1
ATOM 567 N N . LEU A 1 72 ? -6.505 -10.570 2.696 1.00 92.56 72 LEU A N 1
ATOM 568 C CA . LEU A 1 72 ? -5.332 -11.141 3.358 1.00 92.56 72 LEU A CA 1
ATOM 569 C C . LEU A 1 72 ? -5.664 -11.634 4.773 1.00 92.56 72 LEU A C 1
ATOM 571 O O . LEU A 1 72 ? -5.191 -12.693 5.185 1.00 92.56 72 LEU A O 1
ATOM 575 N N . ARG A 1 73 ? -6.516 -10.910 5.506 1.00 92.06 73 ARG A N 1
ATOM 576 C CA . ARG A 1 73 ? -6.996 -11.333 6.827 1.00 92.06 73 ARG A CA 1
ATOM 577 C C . ARG A 1 73 ? -7.824 -12.614 6.754 1.00 92.06 73 ARG A C 1
ATOM 579 O O . ARG A 1 73 ? -7.638 -13.500 7.580 1.00 92.06 73 ARG A O 1
ATOM 586 N N . GLU A 1 74 ? -8.700 -12.749 5.760 1.00 93.81 74 GLU A N 1
ATOM 587 C CA . GLU A 1 74 ? -9.477 -13.977 5.523 1.00 93.81 74 GLU A CA 1
ATOM 588 C C . GLU A 1 74 ? -8.582 -15.182 5.192 1.00 93.81 74 GLU A C 1
ATOM 590 O O . GLU A 1 74 ? -8.927 -16.318 5.514 1.00 93.81 74 GLU A O 1
ATOM 595 N N . MET A 1 75 ? -7.394 -14.939 4.629 1.00 93.94 75 MET A N 1
ATOM 596 C CA . MET A 1 75 ? -6.353 -15.954 4.425 1.00 93.94 75 MET A CA 1
ATOM 597 C C . MET A 1 75 ? -5.524 -16.257 5.688 1.00 93.94 75 MET A C 1
ATOM 599 O O . MET A 1 75 ? -4.627 -17.099 5.639 1.00 93.94 75 MET A O 1
ATOM 603 N N . GLY A 1 76 ? -5.822 -15.607 6.817 1.00 93.44 76 GLY A N 1
ATOM 604 C CA . GLY A 1 76 ? -5.184 -15.844 8.113 1.00 93.44 76 GLY A CA 1
ATOM 605 C C . GLY A 1 76 ? -4.042 -14.889 8.463 1.00 93.44 76 GLY A C 1
ATOM 606 O O . GLY A 1 76 ? -3.329 -15.150 9.428 1.00 93.44 76 GLY A O 1
ATOM 607 N N . VAL A 1 77 ? -3.847 -13.798 7.713 1.00 92.38 77 VAL A N 1
ATOM 608 C CA . VAL A 1 77 ? -2.867 -12.764 8.080 1.00 92.38 77 VAL A CA 1
ATOM 609 C C . VAL A 1 77 ? -3.405 -11.928 9.244 1.00 92.38 77 VAL A C 1
ATOM 611 O O . VAL A 1 77 ? -4.490 -11.357 9.164 1.00 92.38 77 VAL A O 1
ATOM 614 N N . ASP A 1 78 ? -2.630 -11.830 10.320 1.00 90.44 78 ASP A N 1
ATOM 615 C CA . ASP A 1 78 ? -3.000 -11.162 11.573 1.00 90.44 78 ASP A CA 1
ATOM 616 C C . ASP A 1 78 ? -2.218 -9.861 11.826 1.00 90.44 78 ASP A C 1
ATOM 618 O O . ASP A 1 78 ? -2.722 -8.949 12.485 1.00 90.44 78 ASP A O 1
ATOM 622 N N . GLN A 1 79 ? -1.010 -9.739 11.270 1.00 89.75 79 GLN A N 1
ATOM 623 C CA . GLN A 1 79 ? -0.190 -8.532 11.335 1.00 89.75 79 GLN A CA 1
ATOM 624 C C . GLN A 1 79 ? 0.184 -7.994 9.957 1.00 89.75 79 GLN A C 1
ATOM 626 O O . GLN A 1 79 ? 0.677 -8.708 9.085 1.00 89.75 79 GLN A O 1
ATOM 631 N N . PHE A 1 80 ? 0.052 -6.676 9.815 1.00 91.00 80 PHE A N 1
ATOM 632 C CA . PHE A 1 80 ? 0.450 -5.940 8.623 1.00 91.00 80 PHE A CA 1
ATOM 633 C C . PHE A 1 80 ? 1.504 -4.892 8.980 1.00 91.00 80 PHE A C 1
ATOM 635 O O . PHE A 1 80 ? 1.313 -4.085 9.887 1.00 91.00 80 PHE A O 1
ATOM 642 N N . SER A 1 81 ? 2.609 -4.882 8.234 1.00 90.00 81 SER A N 1
ATOM 643 C CA . SER A 1 81 ? 3.626 -3.829 8.295 1.00 90.00 81 SER A CA 1
ATOM 644 C C . SER A 1 81 ? 3.543 -2.975 7.037 1.00 90.00 81 SER A C 1
ATOM 646 O O . SER A 1 81 ? 3.709 -3.483 5.930 1.00 90.00 81 SER A O 1
ATOM 648 N N . VAL A 1 82 ? 3.293 -1.675 7.197 1.00 86.12 82 VAL A N 1
ATOM 649 C CA . VAL A 1 82 ? 3.179 -0.744 6.068 1.00 86.12 82 VAL A CA 1
ATOM 650 C C . VAL A 1 82 ? 4.557 -0.181 5.723 1.00 86.12 82 VAL A C 1
ATOM 652 O O . VAL A 1 82 ? 5.193 0.477 6.545 1.00 86.12 82 VAL A O 1
ATOM 655 N N . TYR A 1 83 ? 5.013 -0.419 4.493 1.00 83.56 83 TYR A N 1
ATOM 656 C CA . TYR A 1 83 ? 6.262 0.131 3.964 1.00 83.56 83 TYR A CA 1
ATOM 657 C C . TYR A 1 83 ? 5.991 1.423 3.173 1.00 83.56 83 TYR A C 1
ATOM 659 O O . TYR A 1 83 ? 5.591 1.383 2.013 1.00 83.56 83 TYR A O 1
ATOM 667 N N . LEU A 1 84 ? 6.227 2.585 3.793 1.00 83.81 84 LEU A N 1
ATOM 668 C CA . LEU A 1 84 ? 6.034 3.908 3.174 1.00 83.81 84 LEU A CA 1
ATOM 669 C C . LEU A 1 84 ? 7.275 4.343 2.373 1.00 83.81 84 LEU A C 1
ATOM 671 O O . LEU A 1 84 ? 8.036 5.223 2.784 1.00 83.81 84 LEU A O 1
ATOM 675 N N . GLN A 1 85 ? 7.504 3.696 1.230 1.00 78.31 85 GLN A N 1
ATOM 676 C CA . GLN A 1 85 ? 8.594 4.019 0.295 1.00 78.31 85 GLN A CA 1
ATOM 677 C C . GLN A 1 85 ? 8.095 4.769 -0.950 1.00 78.31 85 GLN A C 1
ATOM 679 O O . GLN A 1 85 ? 8.440 4.418 -2.073 1.00 78.31 85 GLN A O 1
ATOM 684 N N . HIS A 1 86 ? 7.282 5.805 -0.745 1.00 80.19 86 HIS A N 1
ATOM 685 C CA . HIS A 1 86 ? 6.869 6.735 -1.799 1.00 80.19 86 HIS A CA 1
ATOM 686 C C . HIS A 1 86 ? 6.929 8.192 -1.297 1.00 80.19 86 HIS A C 1
ATOM 688 O O . HIS A 1 86 ? 7.265 8.425 -0.136 1.00 80.19 86 HIS A O 1
ATOM 694 N N . ASP A 1 87 ? 6.653 9.175 -2.148 1.00 80.19 87 ASP A N 1
ATOM 695 C CA . ASP A 1 87 ? 6.752 10.616 -1.860 1.00 80.19 87 ASP A CA 1
ATOM 696 C C . ASP A 1 87 ? 5.630 11.169 -0.953 1.00 80.19 87 ASP A C 1
ATOM 698 O O . ASP A 1 87 ? 5.884 12.038 -0.122 1.00 80.19 87 ASP A O 1
ATOM 702 N N . ALA A 1 88 ? 4.415 10.625 -1.024 1.00 84.06 88 ALA A N 1
ATOM 703 C CA . ALA A 1 88 ? 3.250 11.051 -0.228 1.00 84.06 88 ALA A CA 1
ATOM 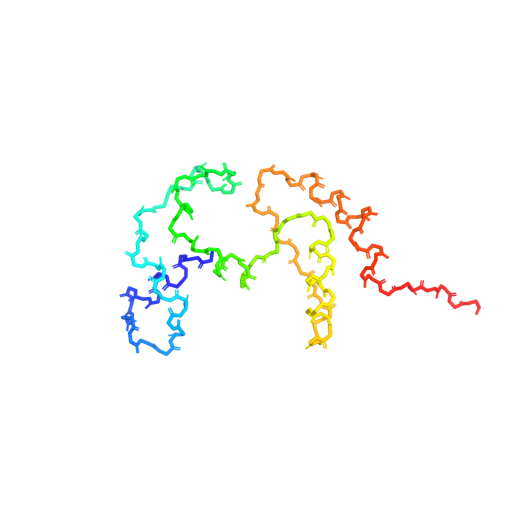704 C C . ALA A 1 88 ? 3.112 10.400 1.178 1.00 84.06 88 ALA A C 1
ATOM 706 O O . ALA A 1 88 ? 2.006 10.084 1.623 1.00 84.06 88 ALA A O 1
ATOM 707 N N . LYS A 1 89 ? 4.215 10.170 1.905 1.00 87.50 89 LYS A N 1
ATOM 708 C CA . LYS A 1 89 ? 4.217 9.363 3.154 1.00 87.50 89 LYS A CA 1
ATOM 709 C C . LYS A 1 89 ? 3.266 9.879 4.236 1.00 87.50 89 LYS A C 1
ATOM 711 O O . LYS A 1 89 ? 2.541 9.088 4.835 1.00 87.50 89 LYS A O 1
ATOM 716 N N . ASP A 1 90 ? 3.275 11.188 4.486 1.00 91.50 90 ASP A N 1
ATOM 717 C CA . ASP A 1 90 ? 2.482 11.805 5.558 1.00 91.50 90 ASP A CA 1
ATOM 718 C C . ASP A 1 90 ? 0.979 11.706 5.288 1.00 91.50 90 ASP A C 1
ATOM 720 O O . ASP A 1 90 ? 0.183 11.506 6.207 1.00 91.50 90 ASP A O 1
ATOM 724 N N . GLU A 1 91 ? 0.579 11.840 4.023 1.00 91.56 91 GLU A N 1
ATOM 725 C CA . GLU A 1 91 ? -0.812 11.686 3.605 1.00 91.56 91 GLU A CA 1
ATOM 726 C C . GLU A 1 91 ? -1.268 10.236 3.756 1.00 91.56 91 GLU A C 1
ATOM 728 O O . GLU A 1 91 ? -2.308 9.982 4.367 1.00 91.56 91 GLU A O 1
ATOM 733 N N . THR A 1 92 ? -0.463 9.279 3.290 1.00 92.75 92 THR A N 1
ATOM 734 C CA . THR A 1 92 ? -0.778 7.854 3.430 1.00 92.75 92 THR A CA 1
ATOM 735 C C . THR A 1 92 ? -0.844 7.435 4.892 1.00 92.75 92 THR A C 1
ATOM 737 O O . THR A 1 92 ? -1.785 6.746 5.280 1.00 92.75 92 THR A O 1
ATOM 740 N N . LEU A 1 93 ? 0.087 7.890 5.736 1.00 94.19 93 LEU A N 1
ATOM 741 C CA . LEU A 1 93 ? 0.061 7.586 7.167 1.00 94.19 93 LEU A CA 1
ATOM 742 C C . LEU A 1 93 ? -1.212 8.125 7.835 1.00 94.19 93 LEU A C 1
ATOM 744 O O . LEU A 1 93 ? -1.858 7.415 8.608 1.00 94.19 93 LEU A O 1
ATOM 748 N N . ARG A 1 94 ? -1.611 9.357 7.497 1.00 95.38 94 ARG A N 1
ATOM 749 C CA . ARG A 1 94 ? -2.851 9.967 7.990 1.00 95.38 94 ARG A CA 1
ATOM 750 C C . ARG A 1 94 ? -4.083 9.191 7.532 1.00 95.38 94 ARG A C 1
ATOM 752 O O . ARG A 1 94 ? -4.930 8.861 8.356 1.00 95.38 94 ARG A O 1
ATOM 759 N N . ALA A 1 95 ? -4.159 8.837 6.249 1.00 95.31 95 ALA A N 1
ATOM 760 C CA . ALA A 1 95 ? -5.256 8.040 5.705 1.00 95.31 95 ALA A CA 1
ATOM 761 C C . ALA A 1 95 ? -5.360 6.668 6.389 1.00 95.31 95 ALA A C 1
ATOM 763 O O . ALA A 1 95 ? -6.465 6.214 6.694 1.00 95.31 95 ALA A O 1
ATOM 764 N N . TYR A 1 96 ? -4.227 6.032 6.699 1.00 95.19 96 TYR A N 1
ATOM 765 C CA . TYR A 1 96 ? -4.220 4.781 7.449 1.00 95.19 96 TYR A CA 1
ATOM 766 C C . TYR A 1 96 ? -4.788 4.943 8.860 1.00 95.19 96 TYR A C 1
ATOM 768 O O . TYR A 1 96 ? -5.632 4.143 9.262 1.00 95.19 96 TYR A O 1
ATOM 776 N N . GLY A 1 97 ? -4.375 5.985 9.585 1.00 94.44 97 GLY A N 1
ATOM 777 C CA . GLY A 1 97 ? -4.876 6.260 10.933 1.00 94.44 97 GLY A CA 1
ATOM 778 C C . GLY A 1 97 ? -6.362 6.624 10.972 1.00 94.44 97 GLY A C 1
ATOM 779 O O . GLY A 1 97 ? -7.089 6.148 11.838 1.00 94.44 97 GLY A O 1
ATOM 780 N N . GLU A 1 98 ? -6.825 7.442 10.028 1.00 96.06 98 GLU A N 1
ATOM 781 C CA . GLU A 1 98 ? -8.187 7.987 10.045 1.00 96.06 98 GLU A CA 1
ATOM 782 C C . GLU A 1 98 ? -9.220 7.081 9.368 1.00 96.06 98 GLU A C 1
ATOM 784 O O . GLU A 1 98 ? -10.392 7.112 9.741 1.00 96.06 98 GLU A O 1
ATOM 789 N N . LYS A 1 99 ? -8.817 6.307 8.352 1.00 96.31 99 LYS A N 1
ATOM 790 C CA . LYS A 1 99 ? -9.769 5.662 7.432 1.00 96.31 99 LYS A CA 1
ATOM 791 C C . LYS A 1 99 ? -9.545 4.167 7.219 1.00 96.31 99 LYS A C 1
ATOM 793 O O . LYS A 1 99 ? -10.517 3.466 6.964 1.00 96.31 99 LYS A O 1
ATOM 798 N N . VAL A 1 100 ? -8.313 3.661 7.321 1.00 95.19 100 VAL A N 1
ATOM 799 C CA . VAL A 1 100 ? -8.027 2.230 7.076 1.00 95.19 100 VAL A CA 1
ATOM 800 C C . VAL A 1 100 ? -8.081 1.421 8.370 1.00 95.19 100 VAL A C 1
ATOM 802 O O . VAL A 1 100 ? -8.897 0.512 8.502 1.00 95.19 100 VAL A O 1
ATOM 805 N N . ILE A 1 101 ? -7.235 1.756 9.349 1.00 94.31 101 ILE A N 1
ATOM 806 C CA . ILE A 1 101 ? -7.112 1.011 10.610 1.00 94.31 101 ILE A CA 1
ATOM 807 C C . ILE A 1 101 ? -8.454 0.906 11.353 1.00 94.31 101 ILE A C 1
ATOM 809 O O . ILE A 1 101 ? -8.779 -0.205 11.771 1.00 94.31 101 ILE A O 1
ATOM 813 N N . PRO A 1 102 ? -9.279 1.970 11.470 1.00 93.25 102 PRO A N 1
ATOM 814 C CA . PRO A 1 102 ? -10.560 1.881 12.178 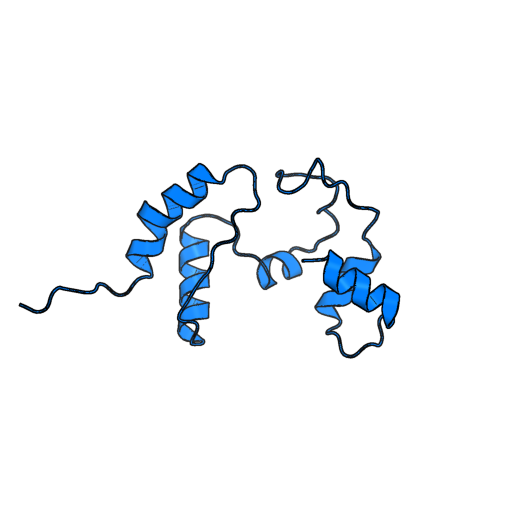1.00 93.25 102 PRO A CA 1
ATOM 815 C C . PRO A 1 102 ? -11.552 0.866 11.593 1.00 93.25 102 PRO A C 1
ATOM 817 O O . PRO A 1 102 ? -12.443 0.413 12.307 1.00 93.25 102 PRO A O 1
ATOM 820 N N . VAL A 1 103 ? -11.415 0.528 10.306 1.00 91.62 103 VAL A N 1
ATOM 821 C CA . VAL A 1 103 ? -12.303 -0.399 9.585 1.00 91.62 103 VAL A CA 1
ATOM 822 C C . VAL A 1 103 ? -11.769 -1.836 9.621 1.00 91.62 103 VAL A C 1
ATOM 824 O O . VAL A 1 103 ? -12.546 -2.786 9.562 1.00 91.62 103 VAL A O 1
ATOM 827 N N . ILE A 1 104 ? -10.447 -2.007 9.717 1.00 88.81 104 ILE A N 1
ATOM 828 C CA . ILE A 1 104 ? -9.784 -3.321 9.678 1.00 88.81 104 ILE A CA 1
ATOM 829 C C . ILE A 1 104 ? -9.550 -3.899 11.078 1.00 88.81 104 ILE A C 1
ATOM 831 O O . ILE A 1 104 ? -9.643 -5.117 11.255 1.00 88.81 104 ILE A O 1
ATOM 835 N N . ALA A 1 105 ? -9.224 -3.055 12.059 1.00 83.12 105 ALA A N 1
ATOM 836 C CA . ALA A 1 105 ? -8.930 -3.495 13.415 1.00 83.12 105 ALA A CA 1
ATOM 837 C C . ALA A 1 105 ? -10.202 -3.976 14.123 1.00 83.12 105 ALA A C 1
ATOM 839 O O . ALA A 1 105 ? -11.244 -3.318 14.074 1.00 83.12 105 ALA A O 1
ATOM 840 N N . GLU A 1 106 ? -10.107 -5.106 14.826 1.00 70.81 106 GLU A N 1
ATOM 841 C CA . GLU A 1 106 ? -11.162 -5.515 15.748 1.00 70.81 106 GLU A CA 1
ATOM 842 C C . GLU A 1 106 ? -11.365 -4.421 16.800 1.00 70.81 106 GLU A C 1
ATOM 844 O O . GLU A 1 106 ? -10.425 -3.972 17.461 1.00 70.81 106 GLU A O 1
ATOM 849 N N . GLN A 1 107 ? -12.611 -3.977 16.951 1.00 63.69 107 GLN A N 1
ATOM 850 C CA . GLN A 1 107 ? -12.991 -3.038 17.997 1.00 63.69 107 GLN A CA 1
ATOM 851 C C . GLN A 1 107 ? -12.838 -3.746 19.347 1.00 63.69 107 GLN A C 1
ATOM 853 O O . GLN A 1 107 ? -13.717 -4.499 19.770 1.00 63.69 107 GLN A O 1
ATOM 858 N N . ILE A 1 108 ? -11.719 -3.514 20.035 1.00 62.75 108 ILE A N 1
ATOM 859 C CA . ILE A 1 108 ? -11.555 -3.954 21.420 1.00 62.75 108 ILE A CA 1
ATOM 860 C C . ILE A 1 108 ? -12.441 -3.056 22.283 1.00 62.75 108 ILE A C 1
ATOM 862 O O . ILE A 1 108 ? -12.040 -1.979 22.722 1.00 62.75 108 ILE A O 1
ATOM 866 N N . VAL A 1 109 ? -13.678 -3.492 22.504 1.00 62.94 109 VAL A N 1
ATOM 867 C CA . VAL A 1 109 ? -14.579 -2.842 23.455 1.00 62.94 109 VAL A CA 1
ATOM 868 C C . VAL A 1 109 ? -14.085 -3.179 24.859 1.00 62.94 109 VAL A C 1
ATOM 870 O O . VAL A 1 109 ? -13.850 -4.349 25.177 1.00 62.94 109 VAL A O 1
ATOM 873 N N . ALA A 1 110 ? -13.907 -2.165 25.706 1.00 64.94 110 ALA A N 1
ATOM 874 C CA . ALA A 1 110 ? -13.555 -2.384 27.103 1.00 64.94 110 ALA A CA 1
ATOM 875 C C . ALA A 1 110 ? -14.597 -3.309 27.753 1.00 64.94 110 ALA A C 1
ATOM 877 O O . ALA A 1 110 ? -15.799 -3.044 27.686 1.00 64.94 110 ALA A O 1
ATOM 878 N N . LYS A 1 111 ? -14.138 -4.404 28.368 1.00 59.03 111 LYS A N 1
ATOM 879 C CA . LYS A 1 111 ? -15.001 -5.235 29.211 1.00 59.03 111 LYS A CA 1
ATOM 880 C C . LYS A 1 111 ? -15.350 -4.416 30.454 1.00 59.03 111 LYS A C 1
ATOM 882 O O . LYS A 1 111 ? -14.440 -4.030 31.187 1.00 59.03 111 LYS A O 1
ATOM 887 N N . GLY A 1 112 ? -16.636 -4.099 30.605 1.00 57.09 112 GLY A N 1
ATOM 888 C CA . GLY A 1 112 ? -17.193 -3.485 31.814 1.00 57.09 112 GLY A CA 1
ATOM 889 C C . GLY A 1 112 ? -17.200 -4.430 33.005 1.00 57.09 112 GLY A C 1
ATOM 890 O O . GLY A 1 112 ? -17.002 -5.651 32.799 1.00 57.09 112 GLY A O 1
#

InterPro domains:
  IPR011251 Luciferase-like domain [PF00296] (17-79)
  IPR036661 Luciferase-like domain superfamily [G3DSA:3.20.20.30] (4-106)
  IPR036661 Luciferase-like domain superfamily [SSF51679] (16-106)
  IPR050564 F420-dependent glucose-6-phosphate dehydrogenase/mer [PTHR43244] (7-105)

pLDDT: mean 78.56, std 12.65, range [53.88, 96.31]

Sequence (112 aa):
MGNHVADIVERYGDSAPVPKALTDYIKDRQGYDYNEHGQAGNSHTTFVPDEIVDRFCIVGPVEEHVRRLNELREMGVDQ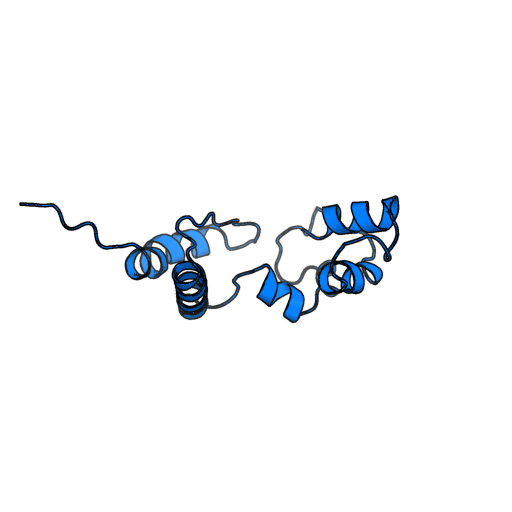FSVYLQHDAKDETLRAYGEKVIPVIAEQIVAKG

Radius of gyration: 17.63 Å; chains: 1; bounding box: 41×35×51 Å

Organism: NCBI:txid449393